Protein AF-A0A376RBH7-F1 (afdb_monomer_lite)

InterPro domains:
  IPR003439 ABC transporter-like, ATP-binding domain [PF00005] (12-85)
  IPR027417 P-loop containing nucleoside triphosphate hydrolase [G3DSA:3.40.50.300] (1-111)
  IPR027417 P-loop containing nucleoside triphosphate hydrolase [SSF52540] (9-104)
  IPR050388 ABC Transporter, Nickel and Peptide Import [PTHR43297] (2-107)

Foldseek 3Di:
DDQLLVVDDQVDFLLVVLQVLCVVQVHDSDPVLQQVLLVLLVNPPSVVRRRDGSVRDDSLSSLSSVVSSCLSNLDLEDECDCSCPPHDPVSSVSNVVSV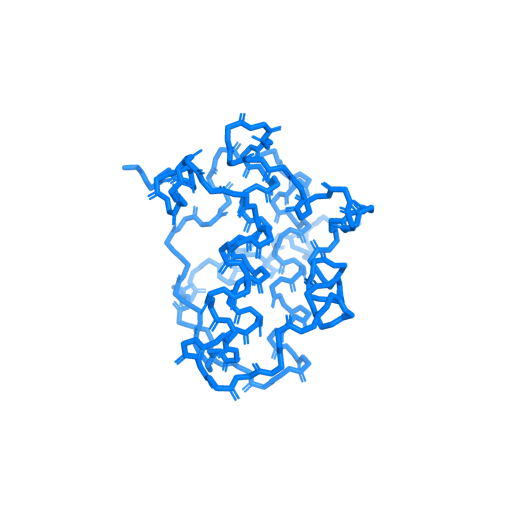VVSCVVSVHDYPDDVVVVVVVVVVVVVPD

Structure (mmCIF, N/CA/C/O backbone):
data_AF-A0A376RBH7-F1
#
_entry.id   AF-A0A376RBH7-F1
#
loop_
_atom_site.group_PDB
_atom_site.id
_atom_site.type_symbol
_atom_site.label_atom_id
_atom_site.label_alt_id
_atom_site.label_comp_id
_atom_site.label_asym_id
_atom_site.label_entity_id
_atom_site.label_seq_id
_atom_site.pdbx_PDB_ins_code
_atom_site.Cartn_x
_atom_site.Cartn_y
_atom_site.Cartn_z
_atom_site.occupancy
_atom_site.B_iso_or_equiv
_atom_site.auth_seq_id
_atom_site.auth_comp_id
_atom_site.auth_asym_id
_atom_site.auth_atom_id
_atom_site.pdbx_PDB_model_num
ATOM 1 N N . MET A 1 1 ? 12.928 -3.534 14.796 1.00 42.75 1 MET A N 1
ATOM 2 C CA . MET A 1 1 ? 12.474 -2.387 13.984 1.00 42.75 1 MET A CA 1
ATOM 3 C C . MET A 1 1 ? 11.753 -2.952 12.773 1.00 42.75 1 MET A C 1
ATOM 5 O O . MET A 1 1 ? 12.384 -3.659 11.995 1.00 42.75 1 MET A O 1
ATOM 9 N N . GLN A 1 2 ? 10.432 -2.784 12.693 1.00 50.97 2 GLN A N 1
ATOM 10 C CA . GLN A 1 2 ? 9.611 -3.337 11.608 1.00 50.97 2 GLN A CA 1
ATOM 11 C C . GLN A 1 2 ? 9.957 -2.612 10.296 1.00 50.97 2 GLN A C 1
ATOM 13 O O . GLN A 1 2 ? 9.789 -1.402 10.207 1.00 50.97 2 GLN A O 1
ATOM 18 N N . ASN A 1 3 ? 10.481 -3.322 9.289 1.00 60.06 3 ASN A N 1
ATOM 19 C CA . ASN A 1 3 ? 10.816 -2.734 7.989 1.00 60.06 3 ASN A CA 1
ATOM 20 C C . ASN A 1 3 ? 9.684 -3.038 6.990 1.00 60.06 3 ASN A C 1
ATOM 22 O O . ASN A 1 3 ? 9.481 -4.205 6.661 1.00 60.06 3 ASN A O 1
ATOM 26 N N . PRO A 1 4 ? 8.980 -2.036 6.434 1.00 60.66 4 PRO A N 1
ATOM 27 C CA . PRO A 1 4 ? 7.954 -2.248 5.408 1.00 60.66 4 PRO A CA 1
ATOM 28 C C . PRO A 1 4 ? 8.419 -3.121 4.236 1.00 60.66 4 PRO A C 1
ATOM 30 O O . PRO A 1 4 ? 7.630 -3.848 3.640 1.00 60.66 4 PRO A O 1
ATOM 33 N N . ARG A 1 5 ? 9.717 -3.081 3.904 1.00 66.38 5 ARG A N 1
ATOM 34 C CA . ARG A 1 5 ? 10.302 -3.888 2.826 1.00 66.38 5 ARG A CA 1
ATOM 35 C C . ARG A 1 5 ? 10.259 -5.384 3.119 1.00 66.38 5 ARG A C 1
ATOM 37 O O . ARG A 1 5 ? 10.143 -6.148 2.171 1.00 66.38 5 ARG A O 1
ATOM 44 N N . SER A 1 6 ? 10.327 -5.812 4.384 1.00 71.25 6 SER A N 1
ATOM 45 C CA . SER A 1 6 ? 10.241 -7.238 4.728 1.00 71.25 6 SER A CA 1
ATOM 46 C C . SER A 1 6 ? 8.817 -7.789 4.665 1.00 71.25 6 SER A C 1
ATOM 48 O O . SER A 1 6 ? 8.648 -9.002 4.714 1.00 71.25 6 SER A O 1
ATOM 50 N N . ALA A 1 7 ? 7.800 -6.928 4.543 1.00 75.12 7 ALA A N 1
ATOM 51 C CA . ALA A 1 7 ? 6.410 -7.355 4.395 1.00 75.12 7 ALA A CA 1
ATOM 52 C C . ALA A 1 7 ? 6.077 -7.846 2.975 1.00 75.12 7 ALA A C 1
ATOM 54 O O . ALA A 1 7 ? 5.071 -8.525 2.788 1.00 75.12 7 ALA A O 1
ATOM 55 N N . PHE A 1 8 ? 6.911 -7.526 1.978 1.00 85.12 8 PHE A N 1
ATOM 56 C CA . PHE A 1 8 ? 6.683 -7.897 0.583 1.00 85.12 8 PHE A CA 1
ATOM 57 C C . PHE A 1 8 ? 7.797 -8.798 0.051 1.00 85.12 8 PHE A C 1
ATOM 59 O O . PHE A 1 8 ? 8.979 -8.569 0.300 1.00 85.12 8 PHE A O 1
ATOM 66 N N . ASN A 1 9 ? 7.426 -9.794 -0.757 1.00 87.88 9 ASN A N 1
ATOM 67 C CA . ASN A 1 9 ? 8.396 -10.600 -1.497 1.00 87.88 9 ASN A CA 1
ATOM 68 C C . ASN A 1 9 ? 9.049 -9.741 -2.605 1.00 87.88 9 ASN A C 1
ATOM 70 O O . ASN A 1 9 ? 8.324 -9.273 -3.492 1.00 87.88 9 ASN A O 1
ATOM 74 N N . PRO A 1 10 ? 10.385 -9.545 -2.595 1.00 89.12 10 PRO A N 1
ATOM 75 C CA . PRO A 1 10 ? 11.089 -8.691 -3.555 1.00 89.12 10 PRO A CA 1
ATOM 76 C C . PRO A 1 10 ? 11.058 -9.213 -4.994 1.00 89.12 10 PRO A C 1
ATOM 78 O O . PRO A 1 10 ? 11.333 -8.445 -5.909 1.00 89.12 10 PRO A O 1
ATOM 81 N N . LEU A 1 11 ? 10.717 -10.487 -5.211 1.00 92.69 11 LEU A N 1
ATOM 82 C CA . LEU A 1 11 ? 10.657 -11.098 -6.543 1.00 92.69 11 LEU A CA 1
ATOM 83 C C . LEU A 1 11 ? 9.329 -10.853 -7.268 1.00 92.69 11 LEU A C 1
ATOM 85 O O . LEU A 1 11 ? 9.190 -11.222 -8.433 1.00 92.69 11 LEU A O 1
ATOM 89 N N . HIS A 1 12 ? 8.360 -10.227 -6.600 1.00 93.69 12 HIS A N 1
ATOM 90 C CA . HIS A 1 12 ? 7.026 -9.997 -7.138 1.00 93.69 12 HIS A CA 1
ATOM 91 C C . HIS A 1 12 ? 6.678 -8.513 -7.150 1.00 93.69 12 HIS A C 1
ATOM 93 O O . HIS A 1 12 ? 7.047 -7.754 -6.252 1.00 93.69 12 HIS A O 1
ATOM 99 N N . THR A 1 13 ? 5.935 -8.111 -8.178 1.00 96.44 13 THR A N 1
ATOM 100 C CA . THR A 1 13 ? 5.405 -6.752 -8.309 1.00 96.44 13 THR A CA 1
ATOM 101 C C . THR A 1 13 ? 4.277 -6.503 -7.313 1.00 96.44 13 THR A C 1
ATOM 103 O O . THR A 1 13 ? 3.617 -7.434 -6.842 1.00 96.44 13 THR A O 1
ATOM 106 N N . MET A 1 14 ? 3.997 -5.230 -7.038 1.00 94.62 14 MET A N 1
ATOM 107 C CA . MET A 1 14 ? 2.855 -4.816 -6.218 1.00 94.62 14 MET A CA 1
ATOM 108 C C . MET A 1 14 ? 1.517 -5.333 -6.760 1.00 94.62 14 MET A C 1
ATOM 110 O O . MET A 1 14 ? 0.639 -5.691 -5.980 1.00 94.62 14 MET A O 1
ATOM 114 N N . HIS A 1 15 ? 1.379 -5.436 -8.085 1.00 96.25 15 HIS A N 1
ATOM 115 C CA . HIS A 1 15 ? 0.232 -6.050 -8.755 1.00 96.25 15 HIS A CA 1
ATOM 116 C C . HIS A 1 15 ? 0.052 -7.502 -8.339 1.00 96.25 15 HIS A C 1
ATOM 118 O O . HIS A 1 15 ? -1.046 -7.891 -7.953 1.00 96.25 15 HIS A O 1
ATOM 124 N N . THR A 1 16 ? 1.137 -8.279 -8.361 1.00 95.06 16 THR A N 1
ATOM 125 C CA . THR A 1 16 ? 1.097 -9.699 -8.000 1.00 95.06 16 THR A CA 1
ATOM 126 C C . THR A 1 16 ? 0.659 -9.869 -6.550 1.00 95.06 16 THR A C 1
ATOM 128 O O . THR A 1 16 ? -0.292 -10.600 -6.291 1.00 95.06 16 THR A O 1
ATOM 131 N N . HIS A 1 17 ? 1.264 -9.111 -5.629 1.00 93.75 17 HIS A N 1
ATOM 132 C CA . HIS A 1 17 ? 0.884 -9.106 -4.212 1.00 93.75 17 HIS A CA 1
ATOM 133 C C . HIS A 1 17 ? -0.599 -8.774 -4.012 1.00 93.75 17 HIS A C 1
ATOM 135 O O . HIS A 1 17 ? -1.325 -9.510 -3.338 1.00 93.75 17 HIS A O 1
ATOM 141 N N . ALA A 1 18 ? -1.063 -7.679 -4.621 1.00 92.94 18 ALA A N 1
ATOM 142 C CA . ALA A 1 18 ? -2.440 -7.206 -4.500 1.00 92.94 18 ALA A CA 1
ATOM 143 C C . ALA A 1 18 ? -3.443 -8.215 -5.079 1.00 92.94 18 ALA A C 1
ATOM 145 O O . ALA A 1 1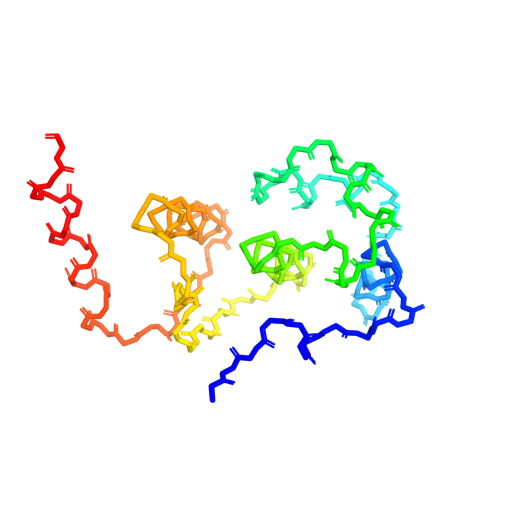8 ? -4.461 -8.521 -4.454 1.00 92.94 18 ALA A O 1
ATOM 146 N N . ARG A 1 19 ? -3.116 -8.801 -6.234 1.00 94.75 19 ARG A N 1
ATOM 147 C CA . ARG A 1 19 ? -3.921 -9.831 -6.888 1.00 94.75 19 ARG A CA 1
ATOM 148 C C . ARG A 1 19 ? -4.004 -11.104 -6.052 1.00 94.75 19 ARG A C 1
ATOM 150 O O . ARG A 1 19 ? -5.100 -11.619 -5.855 1.00 94.75 19 ARG A O 1
ATOM 157 N N . GLU A 1 20 ? -2.880 -11.604 -5.546 1.00 91.56 20 GLU A N 1
ATOM 158 C CA . GLU A 1 20 ? -2.835 -12.792 -4.683 1.00 91.56 20 GLU A CA 1
ATOM 159 C C . GLU A 1 20 ? -3.660 -12.597 -3.414 1.00 91.56 20 GLU A C 1
ATOM 161 O O . GLU A 1 20 ? -4.413 -13.486 -3.025 1.00 91.56 20 GLU A O 1
ATOM 166 N N . THR A 1 21 ? -3.596 -11.406 -2.822 1.00 89.62 21 THR A N 1
ATOM 167 C CA . THR A 1 21 ? -4.392 -11.062 -1.640 1.00 89.62 21 THR A CA 1
ATOM 168 C C . THR A 1 21 ? -5.888 -11.079 -1.933 1.00 89.62 21 THR A C 1
ATOM 170 O O . THR A 1 21 ? -6.653 -11.660 -1.166 1.00 89.62 21 THR A O 1
ATOM 173 N N . CYS A 1 22 ? -6.324 -10.511 -3.062 1.00 90.38 22 CYS A N 1
ATOM 174 C CA . CYS A 1 22 ? -7.725 -10.606 -3.473 1.00 90.38 22 CYS A CA 1
ATOM 175 C C . CYS A 1 22 ? -8.154 -12.059 -3.709 1.00 90.38 22 CYS A C 1
ATOM 177 O O . CYS A 1 22 ? -9.208 -12.468 -3.224 1.00 90.38 22 CYS A O 1
ATOM 179 N N . LEU A 1 23 ? -7.333 -12.854 -4.401 1.00 90.81 23 LEU A N 1
ATOM 180 C CA . LEU A 1 23 ? -7.637 -14.259 -4.688 1.00 90.81 23 LEU A CA 1
ATOM 181 C C . LEU A 1 23 ? -7.736 -15.107 -3.417 1.00 90.81 23 LEU A C 1
ATOM 183 O O . LEU A 1 23 ? -8.678 -15.885 -3.284 1.00 90.81 23 LEU A O 1
ATOM 187 N N . ALA A 1 24 ? -6.817 -14.924 -2.466 1.00 88.50 24 ALA A N 1
ATOM 188 C CA . ALA A 1 24 ? -6.827 -15.626 -1.183 1.00 88.50 24 ALA A CA 1
ATOM 189 C C . ALA A 1 24 ? -8.096 -15.342 -0.362 1.00 88.50 24 ALA A C 1
ATOM 191 O O . ALA A 1 24 ? -8.525 -16.176 0.431 1.00 88.50 24 ALA A O 1
ATOM 192 N N . LEU A 1 25 ? -8.712 -14.178 -0.575 1.00 86.38 25 LEU A N 1
ATOM 193 C CA . LEU A 1 25 ? -9.933 -13.744 0.102 1.00 86.38 25 LEU A CA 1
ATOM 194 C C . LEU A 1 25 ? -11.207 -13.971 -0.724 1.00 86.38 25 LEU A C 1
ATOM 196 O O . LEU A 1 25 ? -12.283 -13.557 -0.297 1.00 86.38 25 LEU A O 1
ATOM 200 N N . GLY A 1 26 ? -11.104 -14.587 -1.907 1.00 88.25 26 GLY A N 1
ATOM 201 C CA . GLY A 1 26 ? -12.244 -14.805 -2.802 1.00 88.25 26 GLY A CA 1
ATOM 202 C C . GLY A 1 26 ? -12.849 -13.512 -3.361 1.00 88.25 26 GLY A C 1
ATOM 203 O O . GLY A 1 26 ? -14.043 -13.464 -3.650 1.00 88.25 26 GLY A O 1
ATOM 204 N N . LYS A 1 27 ? -12.047 -12.451 -3.489 1.00 86.75 27 LYS A N 1
ATOM 205 C CA . LYS A 1 27 ? -12.479 -11.133 -3.966 1.00 86.75 27 LYS A CA 1
ATOM 206 C C . LYS A 1 27 ? -12.148 -10.900 -5.437 1.00 86.75 27 LYS A C 1
ATOM 208 O O . LYS A 1 27 ? -11.208 -11.509 -5.956 1.00 86.75 27 LYS A O 1
ATOM 213 N N . PRO A 1 28 ? -12.858 -9.966 -6.101 1.00 88.12 28 PRO A N 1
ATOM 214 C CA . PRO A 1 28 ? -12.460 -9.478 -7.412 1.00 88.12 28 PRO A CA 1
ATOM 215 C C . PRO A 1 28 ? -11.005 -9.004 -7.392 1.00 88.12 28 PRO A C 1
ATOM 217 O O . PRO A 1 28 ? -10.590 -8.230 -6.528 1.00 88.12 28 PRO A O 1
ATOM 220 N N . ALA A 1 29 ? -10.233 -9.511 -8.345 1.00 91.56 29 ALA A N 1
ATOM 221 C CA . ALA A 1 29 ? -8.816 -9.212 -8.506 1.00 91.56 29 ALA A CA 1
ATOM 222 C C . ALA A 1 29 ? -8.552 -8.576 -9.882 1.00 91.56 29 ALA A C 1
ATOM 224 O O . ALA A 1 29 ? -7.507 -8.812 -10.490 1.00 91.56 29 ALA A O 1
ATOM 225 N N . ASP A 1 30 ? -9.545 -7.847 -10.403 1.00 93.06 30 ASP A N 1
ATOM 226 C CA . ASP A 1 30 ? -9.425 -7.097 -11.648 1.00 93.06 30 ASP A CA 1
ATOM 227 C C . ASP A 1 30 ? -8.633 -5.799 -11.440 1.00 93.06 30 ASP A C 1
ATOM 229 O O . ASP A 1 30 ? -8.542 -5.253 -10.338 1.00 93.06 30 ASP A O 1
ATOM 233 N N . ASP A 1 31 ? -8.041 -5.295 -12.522 1.00 91.62 31 ASP A N 1
ATOM 234 C CA . ASP A 1 31 ? -7.188 -4.109 -12.454 1.00 91.62 31 ASP A CA 1
ATOM 235 C C . ASP A 1 31 ? -7.951 -2.874 -11.956 1.00 91.62 31 ASP A C 1
ATOM 237 O O . ASP A 1 31 ? -7.348 -2.005 -11.328 1.00 91.62 31 ASP A O 1
ATOM 241 N N . ALA A 1 32 ? -9.268 -2.804 -12.173 1.00 91.31 32 ALA A N 1
ATOM 242 C CA . ALA A 1 32 ? -10.111 -1.722 -11.671 1.00 91.31 32 ALA A CA 1
ATOM 243 C C . ALA A 1 32 ? -10.172 -1.715 -10.135 1.00 91.31 32 ALA A C 1
ATOM 245 O O . ALA A 1 32 ? -9.941 -0.675 -9.515 1.00 91.31 32 ALA A O 1
ATOM 246 N N . THR A 1 33 ? -10.406 -2.874 -9.512 1.00 90.06 33 THR A N 1
ATOM 247 C CA . THR A 1 33 ? -10.432 -3.030 -8.050 1.00 90.06 33 THR A CA 1
ATOM 248 C C . THR A 1 33 ? -9.070 -2.719 -7.443 1.00 90.06 33 THR A C 1
ATOM 250 O O . THR A 1 33 ? -8.979 -1.990 -6.452 1.00 90.06 33 THR A O 1
ATOM 253 N N . LEU A 1 34 ? -7.998 -3.235 -8.052 1.00 92.69 34 LEU A N 1
ATOM 254 C CA . LEU A 1 34 ? -6.637 -2.993 -7.576 1.00 92.69 34 LEU A CA 1
ATOM 255 C C . LEU A 1 34 ? -6.277 -1.508 -7.679 1.00 92.69 34 LEU A C 1
ATOM 257 O O . LEU A 1 34 ? -5.808 -0.921 -6.708 1.00 92.69 34 LEU A O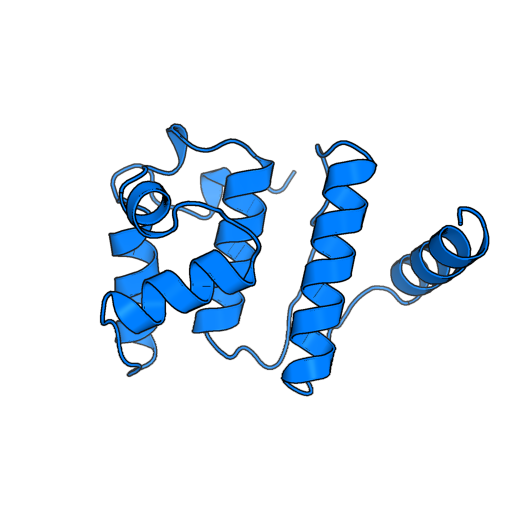 1
ATOM 261 N N . THR A 1 35 ? -6.554 -0.878 -8.821 1.00 93.25 35 THR A N 1
ATOM 262 C CA . THR A 1 35 ? -6.290 0.550 -9.054 1.00 93.25 35 THR A CA 1
ATOM 263 C C . THR A 1 35 ? -7.034 1.416 -8.042 1.00 93.25 35 THR A C 1
ATOM 265 O O . THR A 1 35 ? -6.408 2.249 -7.389 1.00 93.25 35 THR A O 1
ATOM 268 N N . ALA A 1 36 ? -8.326 1.156 -7.820 1.00 89.62 36 ALA A N 1
ATOM 269 C CA . ALA A 1 36 ? -9.130 1.899 -6.852 1.00 89.62 36 ALA A CA 1
ATOM 270 C C . ALA A 1 36 ? -8.570 1.805 -5.421 1.00 89.62 36 ALA A C 1
ATOM 272 O O . ALA A 1 36 ? -8.572 2.793 -4.687 1.00 89.62 36 ALA A O 1
ATOM 273 N N . ALA A 1 37 ? -8.049 0.643 -5.015 1.00 88.81 37 ALA A N 1
ATOM 274 C CA . ALA A 1 37 ? -7.447 0.480 -3.692 1.00 88.81 37 ALA A CA 1
ATOM 275 C C . ALA A 1 37 ? -6.127 1.251 -3.533 1.00 88.81 37 ALA A C 1
ATOM 277 O O . ALA A 1 37 ? -5.866 1.806 -2.464 1.00 88.81 37 ALA A O 1
ATOM 278 N N . ILE A 1 38 ? -5.307 1.313 -4.585 1.00 91.56 38 ILE A N 1
ATOM 279 C CA . ILE A 1 38 ? -4.059 2.089 -4.592 1.00 91.56 38 ILE A CA 1
ATOM 280 C C . ILE A 1 38 ? -4.349 3.597 -4.595 1.00 91.56 38 ILE A C 1
ATOM 282 O O . ILE A 1 38 ? -3.715 4.360 -3.864 1.00 91.56 38 ILE A O 1
ATOM 286 N N . GLU A 1 39 ? -5.343 4.044 -5.357 1.00 90.19 39 GLU A N 1
ATOM 287 C CA . GLU A 1 39 ? -5.756 5.451 -5.375 1.00 90.19 39 GLU A CA 1
ATOM 288 C C . GLU A 1 39 ? -6.356 5.887 -4.036 1.00 90.19 39 GLU A C 1
ATOM 290 O O . GLU A 1 39 ? -6.059 6.983 -3.558 1.00 90.19 39 GLU A O 1
ATOM 295 N N . ALA A 1 40 ? -7.116 5.007 -3.375 1.00 86.06 40 ALA A N 1
ATOM 296 C CA . ALA A 1 40 ? -7.693 5.275 -2.060 1.00 86.06 40 ALA A CA 1
ATOM 297 C C . ALA A 1 40 ? -6.634 5.592 -0.993 1.00 86.06 40 ALA A C 1
ATOM 299 O O . ALA A 1 40 ? -6.929 6.319 -0.049 1.00 86.06 40 ALA A O 1
ATOM 300 N N . VAL A 1 41 ? -5.400 5.096 -1.146 1.00 86.06 41 VAL A N 1
ATOM 301 C CA . VAL A 1 41 ? -4.276 5.403 -0.243 1.00 86.06 41 VAL A CA 1
ATOM 302 C C . VAL A 1 41 ? -3.415 6.583 -0.699 1.00 86.06 41 VAL A C 1
ATOM 304 O O . VAL A 1 41 ? -2.329 6.821 -0.163 1.00 86.06 41 VAL A O 1
ATOM 307 N N . GLY A 1 42 ? -3.877 7.343 -1.694 1.00 86.31 42 GLY A N 1
ATOM 308 C CA . GLY A 1 42 ? -3.190 8.526 -2.203 1.00 86.31 42 GLY A CA 1
ATOM 309 C C . GLY A 1 42 ? -1.880 8.203 -2.921 1.00 86.31 42 GLY A C 1
ATOM 310 O O . GLY A 1 42 ? -0.937 8.997 -2.853 1.00 86.31 42 GLY A O 1
ATOM 311 N N . LEU A 1 43 ? -1.780 7.025 -3.544 1.00 87.56 43 LEU A N 1
ATOM 312 C CA . LEU A 1 43 ? -0.698 6.685 -4.465 1.00 87.56 43 LEU A CA 1
ATOM 313 C C . LEU A 1 43 ? -1.141 7.030 -5.891 1.00 87.56 43 LEU A C 1
ATOM 315 O O . LEU A 1 43 ? -1.932 6.323 -6.510 1.00 87.56 43 LEU A O 1
ATOM 319 N N . GLU A 1 44 ? -0.625 8.148 -6.397 1.00 86.19 44 GLU A N 1
ATOM 320 C CA . GLU A 1 44 ? -0.892 8.617 -7.756 1.00 86.19 44 GLU A CA 1
ATOM 321 C C . GLU A 1 44 ? -0.332 7.653 -8.808 1.00 86.19 44 GLU A C 1
ATOM 323 O O . GLU A 1 44 ? 0.675 6.974 -8.587 1.00 86.19 44 GLU A O 1
ATOM 328 N N . ASN A 1 45 ? -0.940 7.650 -9.998 1.00 91.06 45 ASN A N 1
ATOM 329 C CA . ASN A 1 45 ? -0.570 6.756 -11.096 1.00 91.06 45 ASN A CA 1
ATOM 330 C C . ASN A 1 45 ? -0.590 5.281 -10.663 1.00 91.06 45 ASN A C 1
ATOM 332 O O . ASN A 1 45 ? 0.386 4.555 -10.865 1.00 91.06 45 ASN A O 1
ATOM 336 N N . ALA A 1 46 ? -1.700 4.834 -10.074 1.00 91.94 46 ALA A N 1
ATOM 337 C CA . ALA A 1 46 ? -1.856 3.489 -9.524 1.00 91.94 46 ALA A CA 1
ATOM 338 C C . ALA A 1 46 ? -1.457 2.371 -10.506 1.00 91.94 46 ALA A C 1
ATOM 340 O O . ALA A 1 46 ? -0.738 1.448 -10.128 1.00 91.94 46 ALA A O 1
ATOM 341 N N . ALA A 1 47 ? -1.793 2.508 -11.793 1.00 92.00 47 ALA A N 1
ATOM 342 C CA . ALA A 1 47 ? -1.373 1.567 -12.835 1.00 92.00 47 ALA A CA 1
ATOM 343 C C . ALA A 1 47 ? 0.158 1.443 -12.981 1.00 92.00 47 ALA A C 1
ATOM 345 O O . ALA A 1 47 ? 0.670 0.373 -13.313 1.00 92.00 47 ALA A O 1
ATOM 346 N N . ARG A 1 48 ? 0.908 2.526 -12.736 1.00 94.75 48 ARG A N 1
ATOM 347 C CA . ARG A 1 48 ? 2.378 2.507 -12.686 1.00 94.75 48 ARG A CA 1
ATOM 348 C C . ARG A 1 48 ? 2.861 1.889 -11.380 1.00 94.75 48 ARG A C 1
ATOM 350 O O . ARG A 1 48 ? 3.755 1.056 -11.415 1.00 94.75 48 ARG A O 1
ATOM 357 N N . VAL A 1 49 ? 2.266 2.276 -10.252 1.00 94.81 49 VAL A N 1
ATOM 358 C CA . VAL A 1 49 ? 2.632 1.778 -8.916 1.00 94.81 49 VAL A CA 1
ATOM 359 C C . VAL A 1 49 ? 2.484 0.261 -8.820 1.00 94.81 49 VAL A C 1
ATOM 361 O O . VAL A 1 49 ? 3.385 -0.401 -8.320 1.00 94.81 49 VAL A O 1
ATOM 364 N N . LEU A 1 50 ? 1.406 -0.303 -9.368 1.00 94.94 50 LEU A N 1
ATOM 365 C CA . LEU A 1 50 ? 1.173 -1.748 -9.402 1.00 94.94 50 LEU A CA 1
ATOM 366 C C . LEU A 1 50 ? 2.286 -2.510 -10.148 1.00 94.94 50 LEU A C 1
ATOM 368 O O . LEU A 1 50 ? 2.565 -3.663 -9.832 1.00 94.94 50 LEU A O 1
ATOM 372 N N . LYS A 1 51 ? 2.970 -1.877 -11.104 1.00 96.19 51 LYS A N 1
ATOM 373 C CA . LYS A 1 51 ? 4.072 -2.505 -11.850 1.00 96.19 51 LYS A CA 1
ATOM 374 C C . LYS A 1 51 ? 5.408 -2.470 -11.109 1.00 96.19 51 LYS A C 1
ATOM 376 O O . LYS A 1 51 ? 6.319 -3.174 -11.527 1.00 96.19 51 LYS A O 1
ATOM 381 N N . LEU A 1 52 ? 5.525 -1.674 -10.046 1.00 95.62 52 LEU A N 1
ATOM 382 C CA . LEU A 1 52 ? 6.766 -1.547 -9.290 1.00 95.62 52 LEU A CA 1
ATOM 383 C C . LEU A 1 52 ? 7.021 -2.780 -8.422 1.00 95.62 52 LEU A C 1
ATOM 385 O O . LEU A 1 52 ? 6.096 -3.418 -7.907 1.00 95.62 52 LEU A O 1
ATOM 389 N N . TYR A 1 53 ? 8.297 -3.071 -8.216 1.00 95.25 53 TYR A N 1
ATOM 390 C CA . TYR A 1 53 ? 8.783 -3.991 -7.199 1.00 95.25 53 TYR A CA 1
ATOM 391 C C . TYR A 1 53 ? 8.974 -3.275 -5.852 1.00 95.25 53 TYR A C 1
ATOM 393 O O . TYR A 1 53 ? 9.183 -2.057 -5.817 1.00 95.25 53 TYR A O 1
ATOM 401 N N . PRO A 1 54 ? 8.987 -4.003 -4.714 1.00 92.44 54 PRO A N 1
ATOM 402 C CA . PRO A 1 54 ? 9.121 -3.375 -3.400 1.00 92.44 54 PRO A CA 1
ATOM 403 C C . PRO A 1 54 ? 10.407 -2.548 -3.243 1.00 92.44 54 PRO A C 1
ATOM 405 O O . PRO A 1 54 ? 10.435 -1.539 -2.539 1.00 92.44 54 PRO A O 1
ATOM 408 N N . PHE A 1 55 ? 11.494 -2.963 -3.897 1.00 90.44 55 PHE A N 1
ATOM 409 C CA . PHE A 1 55 ? 12.780 -2.265 -3.837 1.00 90.44 55 PHE A CA 1
ATOM 410 C C . PHE A 1 55 ? 12.800 -0.955 -4.641 1.00 90.44 55 PHE A C 1
ATOM 412 O O . PHE A 1 55 ? 13.620 -0.090 -4.353 1.00 90.44 55 PHE A O 1
ATOM 419 N N . GLU A 1 56 ? 11.876 -0.768 -5.584 1.00 92.56 56 GLU A N 1
ATOM 420 C CA . GLU A 1 56 ? 11.754 0.452 -6.399 1.00 92.56 56 GLU A CA 1
ATOM 421 C C . GLU A 1 56 ? 10.918 1.538 -5.707 1.00 92.56 56 GLU A C 1
ATOM 423 O O . GLU A 1 56 ? 10.834 2.673 -6.176 1.00 92.56 56 GLU A O 1
ATOM 428 N N . MET A 1 57 ? 10.282 1.198 -4.585 1.00 88.56 57 MET A N 1
ATOM 429 C CA . MET A 1 57 ? 9.405 2.088 -3.835 1.00 88.56 57 MET A CA 1
ATOM 430 C C . MET A 1 57 ? 10.145 2.751 -2.666 1.00 88.56 57 MET A C 1
ATOM 432 O O . MET A 1 57 ? 11.027 2.164 -2.021 1.00 88.56 57 MET A O 1
ATOM 436 N N . SER A 1 58 ? 9.755 3.993 -2.365 1.00 88.06 58 SER A N 1
ATOM 437 C CA . SER A 1 58 ? 10.173 4.667 -1.133 1.00 88.06 58 SER A CA 1
ATOM 438 C C . SER A 1 58 ? 9.520 4.013 0.092 1.00 88.06 58 SER A C 1
ATOM 440 O O . SER A 1 58 ? 8.501 3.329 -0.026 1.00 88.06 58 SER A O 1
ATOM 442 N N . GLY A 1 59 ? 10.075 4.243 1.286 1.00 83.19 59 GLY A N 1
ATOM 443 C CA . GLY A 1 59 ? 9.500 3.716 2.533 1.00 83.19 59 GLY A CA 1
ATOM 444 C C . GLY A 1 59 ? 8.037 4.132 2.735 1.00 83.19 59 GLY A C 1
ATOM 445 O O . GLY A 1 59 ? 7.187 3.284 2.995 1.00 83.19 59 GLY A O 1
ATOM 446 N N . GLY A 1 60 ? 7.716 5.408 2.493 1.00 82.62 60 GLY A N 1
ATOM 447 C CA . GLY A 1 60 ? 6.341 5.911 2.582 1.00 82.62 60 GLY A CA 1
ATOM 448 C C . GLY A 1 60 ? 5.401 5.336 1.518 1.00 82.62 60 GLY A C 1
ATOM 449 O O . GLY A 1 60 ? 4.225 5.103 1.799 1.00 82.62 60 GLY A O 1
ATOM 450 N N . MET A 1 61 ? 5.903 5.044 0.311 1.00 88.25 61 MET A N 1
ATOM 451 C CA . MET A 1 61 ? 5.112 4.337 -0.703 1.00 88.25 61 MET A CA 1
ATOM 452 C C . MET A 1 61 ? 4.797 2.904 -0.265 1.00 88.25 61 MET A C 1
ATOM 454 O O . MET A 1 61 ? 3.663 2.463 -0.426 1.00 88.25 61 MET A O 1
ATOM 458 N N . LEU A 1 62 ? 5.764 2.195 0.325 1.00 88.88 62 LEU A N 1
ATOM 459 C CA . LEU A 1 62 ? 5.558 0.841 0.851 1.00 88.88 62 LEU A CA 1
ATOM 460 C C . LEU A 1 62 ? 4.586 0.814 2.029 1.00 88.88 62 LEU A C 1
ATOM 462 O O . LEU A 1 62 ? 3.742 -0.071 2.096 1.00 88.88 62 LEU A O 1
ATOM 466 N N . GLN A 1 63 ? 4.649 1.794 2.930 1.00 84.81 63 GLN A N 1
ATOM 467 C CA . GLN A 1 63 ? 3.676 1.913 4.019 1.00 84.81 63 GLN A CA 1
ATOM 468 C C . GLN A 1 63 ? 2.259 2.141 3.490 1.00 84.81 63 GLN A C 1
ATOM 470 O O . GLN A 1 63 ? 1.337 1.436 3.894 1.00 84.81 63 GLN A O 1
ATOM 475 N N . ARG A 1 64 ? 2.077 3.051 2.524 1.00 88.12 64 ARG A N 1
ATOM 476 C CA . ARG A 1 64 ? 0.772 3.242 1.868 1.00 88.12 64 ARG A CA 1
ATOM 477 C C . ARG A 1 64 ? 0.308 1.990 1.139 1.00 88.12 64 ARG A C 1
ATOM 479 O O . ARG A 1 64 ? -0.870 1.662 1.210 1.00 88.12 64 ARG A O 1
ATOM 486 N N . MET A 1 65 ? 1.223 1.261 0.503 1.00 90.12 65 MET A N 1
ATOM 487 C CA . MET A 1 65 ? 0.904 -0.026 -0.102 1.00 90.12 65 MET A CA 1
ATOM 488 C C . MET A 1 65 ? 0.408 -1.027 0.946 1.00 90.12 65 MET A C 1
ATOM 490 O O . MET A 1 65 ? -0.626 -1.644 0.730 1.00 90.12 65 MET A O 1
ATOM 494 N N . MET A 1 66 ? 1.068 -1.160 2.102 1.00 87.31 66 MET A N 1
ATOM 495 C CA . MET A 1 66 ? 0.585 -2.036 3.182 1.00 87.31 66 MET A CA 1
ATOM 496 C C . MET A 1 66 ? -0.827 -1.651 3.638 1.00 87.31 66 MET A C 1
ATOM 498 O O . MET A 1 66 ? -1.672 -2.522 3.843 1.00 87.31 66 MET A O 1
ATOM 502 N N . ILE A 1 67 ? -1.117 -0.351 3.734 1.00 84.69 67 ILE A N 1
ATOM 503 C CA . ILE A 1 67 ? -2.468 0.137 4.040 1.00 84.69 67 ILE A CA 1
ATOM 504 C C . ILE A 1 67 ? -3.445 -0.251 2.921 1.00 84.69 67 ILE A C 1
ATOM 506 O O . ILE A 1 67 ? -4.540 -0.723 3.219 1.00 84.69 67 ILE A O 1
ATOM 510 N N . ALA A 1 68 ? -3.059 -0.133 1.647 1.00 88.88 68 ALA A N 1
ATOM 511 C CA . ALA A 1 68 ? -3.901 -0.530 0.517 1.00 88.88 68 ALA A CA 1
ATOM 512 C C . ALA A 1 68 ? -4.227 -2.027 0.552 1.00 88.88 68 ALA A C 1
ATOM 514 O O . ALA A 1 68 ? -5.376 -2.413 0.344 1.00 88.88 68 ALA A O 1
ATOM 515 N N . MET A 1 69 ? -3.251 -2.865 0.909 1.00 87.38 69 MET A N 1
ATOM 516 C CA . MET A 1 69 ? -3.466 -4.296 1.130 1.00 87.38 69 MET A CA 1
ATOM 517 C C . MET A 1 69 ? -4.483 -4.532 2.253 1.00 87.38 69 MET A C 1
ATOM 519 O O . MET A 1 69 ? -5.425 -5.297 2.076 1.00 87.38 69 MET A O 1
ATOM 523 N N . ALA A 1 70 ? -4.391 -3.812 3.375 1.00 82.12 70 ALA A N 1
ATOM 524 C CA . ALA A 1 70 ? -5.384 -3.896 4.453 1.00 82.12 70 ALA A CA 1
ATOM 525 C C . ALA A 1 70 ? -6.787 -3.398 4.034 1.00 82.12 70 ALA A C 1
ATOM 527 O O . ALA A 1 70 ? -7.815 -3.893 4.525 1.00 82.12 70 ALA A O 1
ATOM 528 N N . VAL A 1 71 ? -6.858 -2.426 3.119 1.00 82.00 71 VAL A N 1
ATOM 529 C CA . VAL A 1 71 ? -8.114 -1.957 2.516 1.00 82.00 71 VAL A CA 1
ATOM 530 C C . VAL A 1 71 ? -8.729 -3.057 1.655 1.00 82.00 71 VAL A C 1
ATOM 532 O O . VAL A 1 71 ? -9.907 -3.368 1.871 1.00 82.00 71 VAL A O 1
ATOM 535 N N . LEU A 1 72 ? -7.936 -3.672 0.766 1.00 84.19 72 LEU A N 1
ATOM 536 C CA . LEU A 1 72 ? -8.323 -4.824 -0.060 1.00 84.19 72 LEU A CA 1
ATOM 537 C C . LEU A 1 72 ? -8.796 -5.992 0.809 1.00 84.19 72 LEU A C 1
ATOM 539 O O . LEU A 1 72 ? -9.817 -6.612 0.508 1.00 84.19 72 LEU A O 1
ATOM 543 N N . CYS A 1 73 ? -8.135 -6.229 1.944 1.00 74.94 73 CYS A N 1
ATOM 544 C CA . CYS A 1 73 ? -8.484 -7.314 2.854 1.00 74.94 73 CYS A CA 1
ATOM 545 C C . CYS A 1 73 ? -9.838 -7.158 3.559 1.00 74.94 73 CYS A C 1
ATOM 547 O O . CYS A 1 73 ? -10.321 -8.112 4.152 1.00 74.94 73 CYS A O 1
ATOM 549 N N . GLU A 1 74 ? -10.469 -5.979 3.531 1.00 70.81 74 GLU A N 1
ATOM 550 C CA . GLU A 1 74 ? -11.620 -5.659 4.398 1.00 70.81 74 GLU A CA 1
ATOM 551 C C . GLU A 1 74 ? -11.422 -5.974 5.885 1.00 70.81 74 GLU A C 1
ATOM 553 O O . GLU A 1 74 ? -12.393 -6.153 6.611 1.00 70.81 74 GLU A O 1
ATOM 558 N N . SER A 1 75 ? -10.173 -5.986 6.364 1.00 66.19 75 SER A N 1
ATOM 559 C CA . SER A 1 75 ? -9.903 -6.334 7.757 1.00 66.19 75 SER A CA 1
ATOM 560 C C . SER A 1 75 ? -10.673 -5.407 8.709 1.00 66.19 75 SER A C 1
ATOM 562 O O . SER A 1 75 ? -10.479 -4.189 8.626 1.00 66.19 75 SER A O 1
ATOM 564 N N . PRO A 1 76 ? -11.512 -5.932 9.620 1.00 61.81 76 PRO A N 1
ATOM 565 C CA . PRO A 1 76 ? -12.250 -5.109 10.576 1.00 61.81 76 PRO A CA 1
ATOM 566 C C . PRO A 1 76 ? -11.328 -4.420 11.589 1.00 61.81 76 PRO A C 1
ATOM 568 O O . PRO A 1 76 ? -11.743 -3.438 12.201 1.00 61.81 76 PRO A O 1
ATOM 571 N N . PHE A 1 77 ? -10.078 -4.892 11.700 1.00 59.84 77 PHE A N 1
ATOM 572 C CA . PHE A 1 77 ? -9.065 -4.366 12.605 1.00 59.84 77 PHE A CA 1
ATOM 573 C C . PHE A 1 77 ? -7.752 -4.059 11.883 1.00 59.84 77 PHE A C 1
ATOM 575 O O . PHE A 1 77 ? -7.302 -4.822 11.024 1.00 59.84 77 PHE A O 1
ATOM 582 N N . ILE A 1 78 ? -7.115 -2.950 12.255 1.00 65.69 78 ILE A N 1
ATOM 583 C CA . ILE A 1 78 ? -5.735 -2.629 11.877 1.00 65.69 78 ILE A CA 1
ATOM 584 C C . ILE A 1 78 ? -4.926 -2.547 13.171 1.00 65.69 78 ILE A C 1
ATOM 586 O O . ILE A 1 78 ? -5.223 -1.729 14.043 1.00 65.69 78 ILE A O 1
ATOM 590 N N . ILE A 1 79 ? -3.918 -3.411 13.292 1.00 65.38 79 ILE A N 1
ATOM 591 C CA . ILE A 1 79 ? -2.896 -3.323 14.335 1.0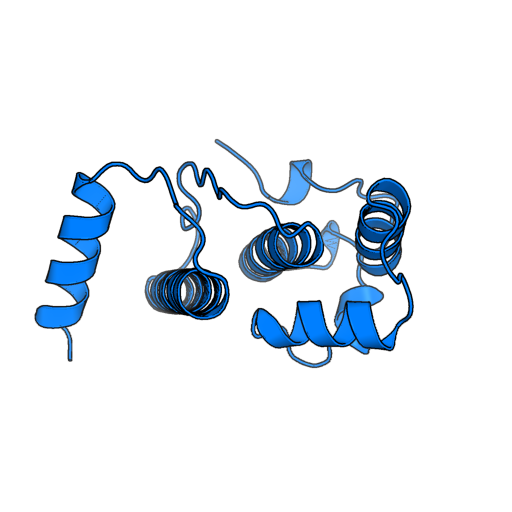0 65.38 79 ILE A CA 1
ATOM 592 C C . ILE A 1 79 ? -1.698 -2.646 13.689 1.00 65.38 79 ILE A C 1
ATOM 594 O O . ILE A 1 79 ? -1.113 -3.178 12.747 1.00 65.38 79 ILE A O 1
ATOM 598 N N . ALA A 1 80 ? -1.380 -1.451 14.163 1.00 65.94 80 ALA A N 1
ATOM 599 C CA . ALA A 1 80 ? -0.307 -0.645 13.620 1.00 65.94 80 ALA A CA 1
ATOM 600 C C . ALA A 1 80 ? 0.732 -0.419 14.721 1.00 65.94 80 ALA A C 1
ATOM 602 O O . ALA A 1 80 ? 0.518 0.387 15.626 1.00 65.94 80 ALA A O 1
ATOM 603 N N . ASP A 1 81 ? 1.824 -1.177 14.662 1.00 60.19 81 ASP A N 1
ATOM 604 C CA . ASP A 1 81 ? 2.965 -1.020 15.562 1.00 60.19 81 ASP A CA 1
ATOM 605 C C . ASP A 1 81 ? 3.933 -0.015 14.930 1.00 60.19 81 ASP A C 1
ATOM 607 O O . ASP A 1 81 ? 4.552 -0.305 13.907 1.00 60.19 81 ASP A O 1
ATOM 611 N N . GLU A 1 82 ? 3.970 1.202 15.476 1.00 61.53 82 GLU A N 1
ATOM 612 C CA . GLU A 1 82 ? 4.813 2.306 14.993 1.00 61.53 82 GLU A CA 1
ATOM 613 C C . GLU A 1 82 ? 4.721 2.608 13.467 1.00 61.53 82 GLU A C 1
ATOM 615 O O . GLU A 1 82 ? 5.733 2.699 12.768 1.00 61.53 82 GLU A O 1
ATOM 620 N N . PRO A 1 83 ? 3.520 2.819 12.893 1.00 59.38 83 PRO A N 1
ATOM 621 C CA . PRO A 1 83 ? 3.310 2.839 11.434 1.00 59.38 83 PRO A CA 1
ATOM 622 C C . PRO A 1 83 ? 3.877 4.060 10.702 1.00 59.38 83 PRO A C 1
ATOM 624 O O . PRO A 1 83 ? 3.819 4.127 9.476 1.00 59.38 83 PRO A O 1
ATOM 627 N N . THR A 1 84 ? 4.370 5.041 11.448 1.00 62.19 84 THR A N 1
ATOM 628 C CA . THR A 1 84 ? 4.893 6.313 10.946 1.00 62.19 84 THR A CA 1
ATOM 629 C C . THR A 1 84 ? 6.379 6.496 11.248 1.00 62.19 84 THR A C 1
ATOM 631 O O . THR A 1 84 ? 6.932 7.546 10.919 1.00 62.19 84 THR A O 1
ATOM 634 N N . THR A 1 85 ? 7.029 5.506 11.871 1.00 62.12 85 THR A N 1
ATOM 635 C CA . THR A 1 85 ? 8.474 5.544 12.122 1.00 62.12 85 THR A CA 1
ATOM 636 C C . THR A 1 85 ? 9.219 5.656 10.789 1.00 62.12 85 THR A C 1
ATOM 638 O O . THR A 1 85 ? 8.801 5.091 9.776 1.00 62.12 85 THR A O 1
ATOM 641 N N . ASP A 1 86 ? 10.281 6.464 10.786 1.00 62.31 86 ASP A N 1
ATOM 642 C CA . ASP A 1 86 ? 11.117 6.819 9.628 1.00 62.31 86 ASP A CA 1
ATOM 643 C C . ASP A 1 86 ? 10.473 7.716 8.550 1.00 62.31 86 ASP A C 1
ATOM 645 O O . ASP A 1 86 ? 11.055 7.914 7.480 1.00 62.31 86 ASP A O 1
ATOM 649 N N . LEU A 1 87 ? 9.307 8.316 8.820 1.00 65.19 87 LEU A N 1
ATOM 650 C CA . LEU A 1 87 ? 8.703 9.333 7.950 1.00 65.19 87 LEU A CA 1
ATOM 651 C C . LEU A 1 87 ? 8.858 10.759 8.480 1.00 65.19 87 LEU A C 1
ATOM 653 O O . LEU A 1 87 ? 8.831 10.991 9.689 1.00 65.19 87 LEU A O 1
ATOM 657 N N . ASP A 1 88 ? 8.926 11.730 7.565 1.00 72.19 88 ASP A N 1
ATOM 658 C CA . ASP A 1 88 ? 8.827 13.151 7.902 1.00 72.19 88 ASP A CA 1
ATOM 659 C C . ASP A 1 88 ? 7.430 13.512 8.437 1.00 72.19 88 ASP A C 1
ATOM 661 O O . ASP A 1 88 ? 6.429 12.887 8.085 1.00 72.19 88 ASP A O 1
ATOM 665 N N . VAL A 1 89 ? 7.355 14.557 9.267 1.00 69.56 89 VAL A N 1
ATOM 666 C CA . VAL A 1 89 ? 6.136 14.970 9.992 1.00 69.56 89 VAL A CA 1
ATOM 667 C C . VAL A 1 89 ? 4.930 15.191 9.063 1.00 69.56 89 VAL A C 1
ATOM 669 O O . VAL A 1 89 ? 3.797 14.894 9.444 1.00 69.56 89 VAL A O 1
ATOM 672 N N . VAL A 1 90 ? 5.146 15.653 7.826 1.00 71.69 90 VAL A N 1
ATOM 673 C CA . VAL A 1 90 ? 4.065 15.871 6.851 1.00 71.69 90 VAL A CA 1
ATOM 674 C C . VAL A 1 90 ? 3.558 14.536 6.305 1.00 71.69 90 VAL A C 1
ATOM 676 O O . VAL A 1 90 ? 2.347 14.322 6.207 1.00 71.69 90 VAL A O 1
ATOM 679 N N . ALA A 1 91 ? 4.453 13.603 5.975 1.00 68.69 91 ALA A N 1
ATOM 680 C CA . ALA A 1 91 ? 4.078 12.256 5.555 1.00 68.69 91 ALA A CA 1
ATOM 681 C C . ALA A 1 91 ? 3.363 11.468 6.667 1.00 68.69 91 ALA A C 1
ATOM 683 O O . ALA A 1 91 ? 2.399 10.759 6.362 1.00 68.69 91 ALA A O 1
ATOM 684 N N . GLN A 1 92 ? 3.769 11.637 7.933 1.00 70.12 92 GLN A N 1
ATOM 685 C CA . GLN A 1 92 ? 3.088 11.037 9.088 1.00 70.12 92 GLN A CA 1
ATOM 686 C C . GLN A 1 92 ? 1.635 11.512 9.189 1.00 70.12 92 GLN A C 1
ATOM 688 O O . GLN A 1 92 ? 0.723 10.686 9.249 1.00 70.12 92 GLN A O 1
ATOM 693 N N . ALA A 1 93 ? 1.408 12.831 9.134 1.00 74.81 93 ALA A N 1
ATOM 694 C CA . ALA A 1 93 ? 0.066 13.409 9.181 1.00 74.81 93 ALA A CA 1
ATOM 695 C C . ALA A 1 93 ? -0.824 12.862 8.053 1.00 74.81 93 ALA A C 1
ATOM 697 O O . ALA A 1 93 ? -1.933 12.401 8.312 1.00 74.81 93 ALA A O 1
ATOM 698 N N . ARG A 1 94 ? -0.296 12.790 6.821 1.00 74.56 94 ARG A N 1
ATOM 699 C CA . ARG A 1 94 ? -1.033 12.252 5.663 1.00 74.56 94 ARG A CA 1
ATOM 700 C C . ARG A 1 94 ? -1.430 10.784 5.825 1.00 74.56 94 ARG A C 1
ATOM 702 O O . ARG A 1 94 ? -2.502 10.404 5.367 1.00 74.56 94 ARG A O 1
ATOM 709 N N . ILE A 1 95 ? -0.582 9.949 6.427 1.00 74.69 95 ILE A N 1
ATOM 710 C CA . ILE A 1 95 ? -0.907 8.534 6.673 1.00 74.69 95 ILE A CA 1
ATOM 711 C C . ILE A 1 95 ? -1.944 8.388 7.784 1.00 74.69 95 ILE A C 1
ATOM 713 O O . ILE A 1 95 ? -2.838 7.554 7.664 1.00 74.69 95 ILE A O 1
ATOM 717 N N . LEU A 1 96 ? -1.866 9.204 8.833 1.00 76.12 96 LEU A N 1
ATOM 718 C CA . LEU A 1 96 ? -2.851 9.184 9.914 1.00 76.12 96 LEU A CA 1
ATOM 719 C C . LEU A 1 96 ? -4.223 9.677 9.438 1.00 76.12 96 LEU A C 1
ATOM 721 O O . LEU A 1 96 ? -5.223 9.018 9.717 1.00 76.12 96 LEU A O 1
ATOM 725 N N . ASP A 1 97 ? -4.274 10.753 8.649 1.00 79.56 97 ASP A N 1
ATOM 726 C CA . ASP A 1 97 ? -5.512 11.229 8.017 1.00 79.56 97 ASP A CA 1
ATOM 727 C C . ASP A 1 97 ? -6.097 10.173 7.065 1.00 79.56 97 ASP A C 1
ATOM 729 O O . ASP A 1 97 ? -7.305 9.928 7.054 1.00 79.56 97 ASP A O 1
ATOM 733 N N . LEU A 1 98 ? -5.238 9.487 6.302 1.00 77.44 98 LEU A N 1
ATOM 734 C CA . LEU A 1 98 ? -5.650 8.380 5.445 1.00 77.44 98 LEU A CA 1
ATOM 735 C C . LEU A 1 98 ? -6.274 7.240 6.262 1.00 77.44 98 LEU A C 1
ATOM 737 O O . LEU A 1 98 ? -7.364 6.772 5.929 1.00 77.44 98 LEU A O 1
ATOM 741 N N . LEU A 1 99 ? -5.615 6.800 7.334 1.00 75.06 99 LEU A N 1
ATOM 742 C CA . LEU A 1 99 ? -6.126 5.739 8.201 1.00 75.06 99 LEU A CA 1
ATOM 743 C C . LEU A 1 99 ? -7.455 6.138 8.851 1.00 75.06 99 LEU A C 1
ATOM 745 O O . LEU A 1 99 ? -8.385 5.334 8.841 1.00 75.06 99 LEU A O 1
ATOM 749 N N . GLU A 1 100 ? -7.585 7.377 9.334 1.00 75.06 100 GLU A N 1
ATOM 750 C CA . GLU A 1 100 ? -8.851 7.896 9.862 1.00 75.06 100 GLU A CA 1
ATOM 751 C C . GLU A 1 100 ? -9.959 7.847 8.799 1.00 75.06 100 GLU A C 1
ATOM 753 O O . GLU A 1 100 ? -11.048 7.342 9.077 1.00 75.06 100 GLU A O 1
ATOM 758 N N . SER A 1 101 ? -9.678 8.289 7.569 1.00 76.81 101 SER A N 1
ATOM 759 C CA . SER A 1 101 ? -10.663 8.267 6.478 1.00 76.81 101 SER A CA 1
ATOM 760 C C . SER A 1 101 ? -11.140 6.844 6.149 1.00 76.81 101 SER A C 1
ATOM 762 O O . SER A 1 101 ? -12.338 6.607 5.972 1.00 76.81 101 SER A O 1
ATOM 764 N N . ILE A 1 102 ? -10.225 5.868 6.149 1.00 72.75 102 ILE A N 1
ATOM 765 C CA . ILE A 1 102 ? -10.534 4.453 5.912 1.00 72.75 102 ILE A CA 1
ATOM 766 C C . ILE A 1 102 ? -11.374 3.885 7.064 1.00 72.75 102 ILE A C 1
ATOM 768 O O . ILE A 1 102 ? -12.341 3.156 6.821 1.00 72.75 102 ILE A O 1
ATOM 772 N N . MET A 1 103 ? -11.032 4.220 8.312 1.00 69.56 103 MET A N 1
ATOM 773 C CA . MET A 1 103 ? -11.754 3.768 9.505 1.00 69.56 103 MET A CA 1
ATOM 774 C C . MET A 1 103 ? -13.183 4.315 9.555 1.00 69.56 103 MET A C 1
ATOM 776 O O . MET A 1 103 ? -14.117 3.547 9.798 1.00 69.56 103 MET A O 1
ATOM 780 N N . GLN A 1 104 ? -13.361 5.615 9.291 1.00 69.44 104 GLN A N 1
ATOM 781 C CA . GLN A 1 104 ? -14.668 6.276 9.307 1.00 69.44 104 GLN A CA 1
ATOM 782 C C . GLN A 1 104 ? -15.588 5.738 8.208 1.00 69.44 104 GLN A C 1
ATOM 784 O O . GLN A 1 104 ? -16.752 5.444 8.473 1.00 69.44 104 GLN A O 1
ATOM 789 N N . ASN A 1 105 ? -15.064 5.544 6.995 1.00 64.06 105 ASN A N 1
ATOM 790 C CA . ASN A 1 105 ? -15.867 5.082 5.863 1.00 64.06 105 ASN A CA 1
ATOM 791 C C . ASN A 1 105 ? -16.314 3.614 6.014 1.00 64.06 105 ASN A C 1
A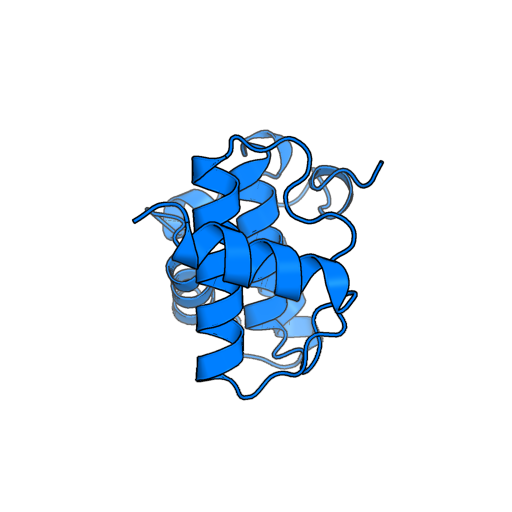TOM 793 O O . ASN A 1 105 ? -17.383 3.236 5.541 1.00 64.06 105 ASN A O 1
ATOM 797 N N . LYS A 1 106 ? -15.518 2.767 6.687 1.00 59.19 106 LYS A N 1
ATOM 798 C CA . LYS A 1 106 ? -15.785 1.318 6.781 1.00 59.19 106 LYS A CA 1
ATOM 799 C C . LYS A 1 106 ? -16.184 0.804 8.171 1.00 59.19 106 LYS A C 1
ATOM 801 O O . LYS A 1 106 ? -16.294 -0.407 8.331 1.00 59.19 106 LYS A O 1
ATOM 806 N N . ARG A 1 107 ? -16.440 1.683 9.152 1.00 55.75 107 ARG A N 1
ATOM 807 C CA . ARG A 1 107 ? -16.852 1.326 10.529 1.00 55.75 107 ARG A CA 1
ATOM 808 C C . ARG A 1 107 ? -15.902 0.298 11.186 1.00 55.75 107 ARG A C 1
ATOM 810 O O . ARG A 1 107 ? -16.354 -0.649 11.822 1.00 55.75 107 ARG A O 1
ATOM 817 N N . ARG A 1 108 ? -14.589 0.463 10.975 1.00 59.22 108 ARG A N 1
ATOM 818 C CA . ARG A 1 108 ? -13.536 -0.447 11.469 1.00 59.22 108 ARG A CA 1
ATOM 819 C C . ARG A 1 108 ? -13.038 -0.018 12.848 1.00 59.22 108 ARG A C 1
ATOM 821 O O . ARG A 1 108 ? -12.873 1.175 13.100 1.00 59.22 108 ARG A O 1
ATOM 828 N N . GLU A 1 109 ? -12.755 -0.983 13.711 1.00 51.44 109 GLU A N 1
ATOM 829 C CA . GLU A 1 109 ? -12.192 -0.749 15.042 1.00 51.44 109 GLU A CA 1
ATOM 830 C C . GLU A 1 109 ? -10.664 -0.843 14.956 1.00 51.44 109 GLU A C 1
ATOM 832 O O . GLU A 1 109 ? -10.125 -1.822 14.453 1.00 51.44 109 GLU A O 1
ATOM 837 N N . CYS A 1 110 ? -9.924 0.157 15.436 1.00 53.06 110 CYS A N 1
ATOM 838 C CA . CYS A 1 110 ? -8.464 0.054 15.510 1.00 53.06 110 CYS A CA 1
ATOM 839 C C . CYS A 1 110 ? -8.009 -0.020 16.962 1.00 53.06 110 CYS A C 1
ATOM 841 O O . CYS A 1 110 ? -8.299 0.874 17.756 1.00 53.06 110 CYS A O 1
ATOM 843 N N . CYS A 1 111 ? -7.234 -1.053 17.285 1.00 47.97 111 CYS A N 1
ATOM 844 C CA . CYS A 1 111 ? -6.603 -1.204 18.589 1.00 47.97 111 CYS A CA 1
ATOM 845 C C . CYS A 1 111 ? -5.275 -0.435 18.596 1.00 47.97 111 CYS 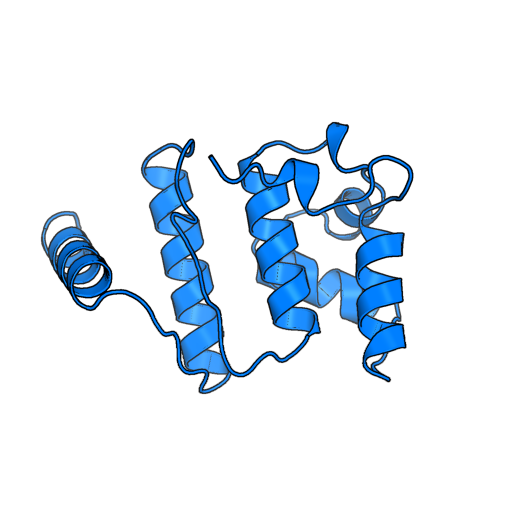A C 1
ATOM 847 O O . CYS A 1 111 ? -4.200 -1.009 18.445 1.00 47.97 111 CYS A O 1
ATOM 849 N N . TRP A 1 112 ? -5.358 0.887 18.724 1.00 51.97 112 TRP A N 1
ATOM 850 C CA . TRP A 1 112 ? -4.202 1.721 19.051 1.00 51.97 112 TRP A CA 1
ATOM 851 C C . TRP A 1 112 ? -4.091 1.868 20.564 1.00 51.97 112 TRP A C 1
ATOM 853 O O . TRP A 1 112 ? -5.103 1.877 21.265 1.00 51.97 112 TRP A O 1
ATOM 863 N N . SER A 1 113 ? -2.878 2.097 21.071 1.00 44.78 113 SER A N 1
ATOM 864 C CA . SER A 1 113 ? -2.739 2.629 22.426 1.00 44.78 113 SER A CA 1
ATOM 865 C C . SER A 1 113 ? -3.515 3.958 22.531 1.00 44.78 113 SER A C 1
ATOM 867 O O . SER A 1 113 ? -3.275 4.856 21.713 1.00 44.78 113 SER A O 1
ATOM 869 N N . PRO A 1 114 ? -4.415 4.133 23.523 1.00 49.09 114 PRO A N 1
ATOM 870 C CA . PRO A 1 114 ? -5.191 5.365 23.719 1.00 49.09 114 PRO A CA 1
ATOM 871 C C . PRO A 1 114 ? -4.327 6.635 23.775 1.00 49.09 114 PRO A C 1
ATOM 873 O O . PRO A 1 114 ? -4.772 7.719 23.400 1.00 49.09 114 PRO A O 1
ATOM 876 N N . MET A 1 115 ? -3.069 6.490 24.196 1.00 42.75 115 MET A N 1
ATOM 877 C CA . MET A 1 115 ? -2.088 7.566 24.306 1.00 42.75 115 MET A CA 1
ATOM 878 C C . MET A 1 115 ? -1.697 8.165 22.947 1.00 42.75 115 MET A C 1
ATOM 880 O O . MET A 1 115 ? -1.577 9.381 22.829 1.00 42.75 115 MET A O 1
ATOM 884 N N . ILE A 1 116 ? -1.560 7.340 21.904 1.00 56.34 116 ILE A N 1
ATOM 885 C CA . ILE A 1 116 ? -1.186 7.791 20.551 1.00 56.34 116 ILE A CA 1
ATOM 886 C C . ILE A 1 116 ? -2.343 8.574 19.917 1.00 56.34 116 ILE A C 1
ATOM 888 O O . ILE A 1 116 ? -2.133 9.632 19.326 1.00 56.34 116 ILE A O 1
ATOM 892 N N . TRP A 1 117 ? -3.580 8.112 20.118 1.00 55.97 117 TRP A N 1
ATOM 893 C CA . TRP A 1 117 ? -4.779 8.823 19.664 1.00 55.97 117 TRP A CA 1
ATOM 894 C C . TRP A 1 117 ? -4.989 10.155 20.385 1.00 55.97 117 TRP A C 1
ATOM 896 O O . TRP A 1 117 ? -5.391 11.133 19.755 1.00 55.97 117 TRP A O 1
ATOM 906 N N . ALA A 1 118 ? -4.717 10.205 21.691 1.00 54.84 118 ALA A N 1
ATOM 907 C CA . ALA A 1 118 ? -4.787 11.436 22.471 1.00 54.84 118 ALA A CA 1
ATOM 908 C C . ALA A 1 118 ? -3.733 12.452 22.006 1.00 54.84 118 ALA A C 1
ATOM 910 O O . ALA A 1 118 ? -4.075 13.603 21.745 1.00 54.84 118 ALA A O 1
ATOM 911 N N . LEU A 1 119 ? -2.484 12.014 21.820 1.00 55.44 119 LEU A N 1
ATOM 912 C CA . LEU A 1 119 ? -1.400 12.851 21.300 1.00 55.44 119 LEU A CA 1
ATOM 913 C C . LEU A 1 119 ? -1.715 13.395 19.907 1.00 55.44 119 LEU A C 1
ATOM 915 O O . LEU A 1 119 ? -1.511 14.579 19.662 1.00 55.44 119 LEU A O 1
ATOM 919 N N . TRP A 1 120 ? -2.273 12.575 19.018 1.00 57.41 120 TRP A N 1
ATOM 920 C CA . TRP A 1 120 ? -2.639 13.020 17.676 1.00 57.41 120 TRP A CA 1
ATOM 921 C C . TRP A 1 120 ? -3.822 13.999 17.661 1.00 57.41 120 TRP A C 1
ATOM 923 O O . TRP A 1 120 ? -3.767 15.019 16.971 1.00 57.41 120 TRP A O 1
ATOM 933 N N . ARG A 1 121 ? -4.867 13.762 18.471 1.00 58.44 121 ARG A N 1
ATOM 934 C CA . ARG A 1 121 ? -5.979 14.720 18.628 1.00 58.44 121 ARG A CA 1
ATOM 935 C C . ARG A 1 121 ? -5.495 16.067 19.165 1.00 58.44 121 ARG A C 1
ATOM 937 O O . ARG A 1 121 ? -5.923 17.106 18.667 1.00 58.44 121 ARG A O 1
ATOM 944 N N . VAL A 1 122 ? -4.592 16.044 20.146 1.00 56.56 122 VAL A N 1
ATOM 945 C CA . VAL A 1 122 ? -3.964 17.248 20.706 1.00 56.56 122 VAL A CA 1
ATOM 946 C C . VAL A 1 122 ? -3.099 17.938 19.652 1.00 56.56 122 VAL A C 1
ATOM 948 O O . VAL A 1 122 ? -3.231 19.142 19.453 1.00 56.56 122 VAL A O 1
ATOM 951 N N . TRP A 1 123 ? -2.283 17.196 18.906 1.00 56.94 123 TRP A N 1
ATOM 952 C CA . TRP A 1 123 ? -1.442 17.743 17.841 1.00 56.94 123 TRP A CA 1
ATOM 953 C C . TRP A 1 123 ? -2.265 18.461 16.754 1.00 56.94 123 TRP A C 1
ATOM 955 O O . TRP A 1 123 ? -1.969 19.613 16.439 1.00 56.94 123 TRP A O 1
ATOM 965 N N . ARG A 1 124 ? -3.372 17.860 16.286 1.00 57.78 124 ARG A N 1
ATOM 966 C CA . ARG A 1 124 ? -4.317 18.463 15.317 1.00 57.78 124 ARG A CA 1
ATOM 967 C C . ARG A 1 124 ? -4.987 19.743 15.837 1.00 57.78 124 ARG A C 1
ATOM 969 O O . ARG A 1 124 ? -5.277 20.642 15.055 1.00 57.78 124 ARG A O 1
ATOM 976 N N . MET A 1 125 ? -5.260 19.831 17.140 1.00 53.31 125 MET A N 1
ATOM 977 C CA . MET A 1 125 ? -5.826 21.039 17.760 1.00 53.31 125 MET A CA 1
ATOM 978 C C . MET A 1 125 ? -4.797 22.160 17.944 1.00 53.31 125 MET A C 1
ATOM 980 O O . MET A 1 125 ? -5.182 23.321 18.038 1.00 53.31 125 MET A O 1
ATOM 984 N N . THR A 1 126 ? -3.510 21.818 18.012 1.00 45.59 126 THR A N 1
ATOM 985 C CA . THR A 1 126 ? -2.438 22.765 18.355 1.00 45.59 126 THR A CA 1
ATOM 986 C C . THR A 1 126 ? -1.780 23.378 17.115 1.00 45.59 126 THR A C 1
ATOM 988 O O . THR A 1 126 ? -1.285 24.498 17.184 1.00 45.59 126 THR A O 1
ATOM 991 N N . TRP A 1 127 ? -1.792 22.674 15.980 1.00 40.16 127 TRP A N 1
ATOM 992 C CA . TRP A 1 127 ? -1.217 23.135 14.714 1.00 40.16 127 TRP A CA 1
ATOM 993 C C . TRP A 1 127 ? -2.283 23.132 13.615 1.00 40.16 127 TRP A C 1
ATOM 995 O O . TRP A 1 127 ? -2.470 22.138 12.912 1.00 40.16 127 TRP A O 1
ATOM 1005 N N . ARG A 1 128 ? -2.988 24.260 13.494 1.00 43.84 128 ARG A N 1
ATOM 1006 C CA . ARG A 1 128 ? -3.898 24.597 12.398 1.00 43.84 128 ARG A CA 1
ATOM 1007 C C . ARG A 1 128 ? -3.598 26.006 11.907 1.00 43.84 128 ARG A C 1
ATOM 1009 O O . ARG A 1 128 ? -3.226 26.838 12.763 1.00 43.84 128 ARG A O 1
#

Radius of gyration: 14.8 Å; chains: 1; bounding box: 30×40×37 Å

Organism: Escherichia coli (NCBI:txid562)

pLDDT: mean 76.25, std 15.84, range [40.16, 96.44]

Sequence (128 aa):
MQNPRSAFNPLHTMHTHARETCLALGKPADDATLTAAIEAVGLENAARVLKLYPFEMSGGMLQRMMIAMAVLCESPFIIADEPTTDLDVVAQARILDLLESIMQNKRRECCWSPMIWALWRVWRMTWR

Secondary structure (DSSP, 8-state):
---GGGGS-TTS-HHHHHHHHHHHTT----HHHHHHHHHHTT-SSHHHHTT--GGGS-HHHHHHHHHHHHHHTT-SEE--SSTTTTS-HHHHHHHHHHHHHHHHHHT-EE---HHHHHHHHHHHHH--